Protein AF-A0A4Y8CAZ7-F1 (afdb_monomer)

Sequence (107 aa):
MRKVFATLLLSVVSLFAYGSERMGQDTQIWDFHRITNISNYETFGKLWTTLQGEYIATIALIAVIAVLSAFALHYMVIGPKQFSHDGKKIYAFTLFERLFHFIAAIS

Foldseek 3Di:
DVVVVVVVVVVVVVVVPDDPDDPCCPPCCDAPSLVVCLVVPPPCSNVVSCCVRPPPVVVVVVVVVVVVVVVVVCCVPVNDDDDDPPDDDDDPDDPVRVVVVVVVVVD

Radius of gyration: 21.65 Å; Cα contacts (8 Å, |Δi|>4): 28; chains: 1; bounding box: 53×32×56 Å

Structure (mmCIF, N/CA/C/O backbone):
data_AF-A0A4Y8CAZ7-F1
#
_entry.id   AF-A0A4Y8CAZ7-F1
#
loop_
_atom_site.group_PDB
_atom_site.id
_atom_site.type_symbol
_atom_site.label_atom_id
_atom_site.label_alt_id
_atom_site.label_comp_id
_atom_site.label_asym_id
_atom_site.label_entity_id
_atom_site.label_seq_id
_atom_site.pdbx_PDB_ins_code
_atom_site.Cartn_x
_atom_site.Cartn_y
_atom_site.Cartn_z
_atom_site.occupancy
_atom_site.B_iso_or_equiv
_atom_site.auth_seq_id
_atom_site.auth_comp_id
_atom_site.auth_asym_id
_atom_site.auth_atom_id
_atom_site.pdbx_PDB_model_num
ATOM 1 N N . MET A 1 1 ? -27.298 3.299 2.574 1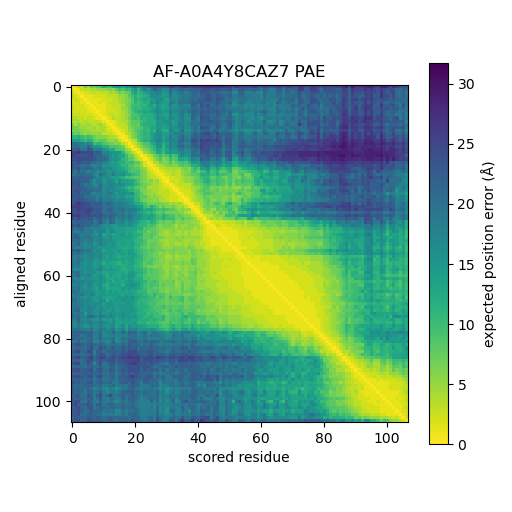.00 62.28 1 MET A N 1
ATOM 2 C CA . MET A 1 1 ? -26.779 1.926 2.374 1.00 62.28 1 MET A CA 1
ATOM 3 C C . MET A 1 1 ? -26.770 1.525 0.896 1.00 62.28 1 MET A C 1
ATOM 5 O O . MET A 1 1 ? -25.709 1.591 0.297 1.00 62.28 1 MET A O 1
ATOM 9 N N . ARG A 1 2 ? -27.917 1.229 0.255 1.00 75.25 2 ARG A N 1
ATOM 10 C CA . ARG A 1 2 ? -27.966 0.727 -1.143 1.00 75.25 2 ARG A CA 1
ATOM 11 C C . ARG A 1 2 ? -27.310 1.640 -2.194 1.00 75.25 2 ARG A C 1
ATOM 13 O O . ARG A 1 2 ? -26.624 1.151 -3.079 1.00 75.25 2 ARG A O 1
ATOM 20 N N . LYS A 1 3 ? -27.497 2.960 -2.078 1.00 73.56 3 LYS A N 1
ATOM 21 C CA . LYS A 1 3 ? -26.914 3.942 -3.013 1.00 73.56 3 LYS A CA 1
ATOM 22 C C . LYS A 1 3 ? -25.392 4.048 -2.875 1.00 73.56 3 LYS A C 1
ATOM 24 O O . LYS A 1 3 ? -24.705 4.021 -3.879 1.00 73.56 3 LYS A O 1
ATOM 29 N N . VAL A 1 4 ? -24.884 4.069 -1.641 1.00 78.44 4 VAL A N 1
ATOM 30 C CA . VAL A 1 4 ? -23.440 4.117 -1.345 1.00 78.44 4 VAL A CA 1
ATOM 31 C C . VAL A 1 4 ? -22.735 2.867 -1.868 1.00 78.44 4 VAL A C 1
ATOM 33 O O . VAL A 1 4 ? -21.697 2.979 -2.507 1.00 78.44 4 VAL A O 1
ATOM 36 N N . PHE A 1 5 ? -23.334 1.690 -1.666 1.00 77.81 5 PHE A N 1
ATOM 37 C CA . PHE A 1 5 ? -22.807 0.433 -2.197 1.00 77.81 5 PHE A CA 1
ATOM 38 C C . PHE A 1 5 ? -22.741 0.441 -3.730 1.00 77.81 5 PHE A C 1
ATOM 40 O O . PHE A 1 5 ? -21.713 0.091 -4.293 1.00 77.81 5 PHE A O 1
ATOM 47 N N . ALA A 1 6 ? -23.795 0.913 -4.405 1.00 82.44 6 ALA A N 1
ATOM 48 C CA . ALA A 1 6 ? -23.807 1.034 -5.862 1.00 82.44 6 ALA A CA 1
ATOM 49 C C . ALA A 1 6 ? -22.747 2.021 -6.384 1.00 82.44 6 ALA A C 1
ATOM 51 O O . ALA A 1 6 ? -22.095 1.737 -7.384 1.00 82.44 6 ALA A O 1
ATOM 52 N N . THR A 1 7 ? -22.531 3.149 -5.699 1.00 78.56 7 THR A N 1
ATOM 53 C CA . THR A 1 7 ? -21.484 4.119 -6.058 1.00 78.56 7 THR A CA 1
ATOM 54 C C . THR A 1 7 ? -20.082 3.526 -5.908 1.00 78.56 7 THR A C 1
ATOM 56 O O . THR A 1 7 ? -19.256 3.690 -6.800 1.00 78.56 7 THR A O 1
ATOM 59 N N . LEU A 1 8 ? -19.833 2.782 -4.827 1.00 74.94 8 LEU A N 1
ATOM 60 C CA . LEU A 1 8 ? -18.569 2.072 -4.605 1.00 74.94 8 LEU A CA 1
ATOM 61 C C . LEU A 1 8 ? -18.324 1.018 -5.693 1.00 74.94 8 LEU A C 1
ATOM 63 O O . LEU A 1 8 ? -17.239 0.950 -6.266 1.00 74.94 8 LEU A O 1
ATOM 67 N N . LEU A 1 9 ? -19.356 0.253 -6.046 1.00 76.38 9 LEU A N 1
ATOM 68 C CA . LEU A 1 9 ? -19.272 -0.779 -7.077 1.00 76.38 9 LEU A CA 1
ATOM 69 C C . LEU A 1 9 ? -19.001 -0.180 -8.467 1.00 76.38 9 LEU A C 1
ATOM 71 O O . LEU A 1 9 ? -18.162 -0.692 -9.200 1.00 76.38 9 LEU A O 1
ATOM 75 N N . LEU A 1 10 ? -19.634 0.950 -8.798 1.00 76.44 10 LEU A N 1
ATOM 76 C CA . LEU A 1 10 ? -19.379 1.688 -10.041 1.00 76.44 10 LEU A CA 1
ATOM 77 C C . LEU A 1 10 ? -17.965 2.287 -10.089 1.00 76.44 10 LEU A C 1
ATOM 79 O O . LEU A 1 10 ? -17.342 2.250 -11.144 1.00 76.44 10 LEU A O 1
ATOM 83 N N . SER A 1 11 ? -17.419 2.767 -8.964 1.00 72.56 11 SER A N 1
ATOM 84 C CA . SER A 1 11 ? -16.030 3.256 -8.918 1.00 72.56 11 SER A CA 1
ATOM 85 C C . SER A 1 11 ? -14.985 2.156 -9.133 1.00 72.56 11 SER A C 1
ATOM 87 O O . SER A 1 11 ? -13.924 2.426 -9.688 1.00 72.56 11 SER A O 1
ATOM 89 N N . VAL A 1 12 ? -15.298 0.907 -8.769 1.00 73.75 12 VAL A N 1
ATOM 90 C CA . VAL A 1 12 ? -14.429 -0.246 -9.048 1.00 73.75 12 VAL A CA 1
ATOM 91 C C . VAL A 1 12 ? -14.419 -0.585 -10.540 1.00 73.75 12 VAL A C 1
ATOM 93 O O . VAL A 1 12 ? -13.376 -0.953 -11.066 1.00 73.75 12 VAL A O 1
ATOM 96 N N . VAL A 1 13 ? -15.533 -0.399 -11.255 1.00 70.12 13 VAL A N 1
ATOM 97 C CA . VAL A 1 13 ? -15.586 -0.598 -12.718 1.00 70.12 13 VAL A CA 1
ATOM 98 C C . VAL A 1 13 ? -14.686 0.406 -13.449 1.00 70.12 13 VAL A C 1
ATOM 100 O O . VAL A 1 13 ? -14.052 0.049 -14.440 1.00 70.12 13 VAL A O 1
ATOM 103 N N . SER A 1 14 ? -14.540 1.625 -12.922 1.00 64.06 14 SER A N 1
ATOM 104 C CA . SER A 1 14 ? -13.623 2.640 -13.458 1.00 64.06 14 SER A CA 1
ATOM 105 C C . SER A 1 14 ? -12.146 2.236 -13.385 1.00 64.06 14 SER A C 1
ATOM 107 O O . SER A 1 14 ? -11.362 2.698 -14.208 1.00 64.06 14 SER A O 1
ATOM 109 N N . LEU A 1 15 ? -11.755 1.347 -12.460 1.00 59.22 15 LEU A N 1
ATOM 110 C CA . LEU A 1 15 ? -10.389 0.795 -12.400 1.00 59.22 15 LEU A CA 1
ATOM 111 C C . LEU A 1 15 ? -10.072 -0.112 -13.600 1.00 59.22 15 LEU A C 1
ATOM 113 O O . LEU A 1 15 ? -8.906 -0.336 -13.911 1.00 59.22 15 LEU A O 1
ATOM 117 N N . PHE A 1 16 ? -11.105 -0.610 -14.283 1.00 64.44 16 PHE A N 1
ATOM 118 C CA . PHE A 1 16 ? -10.996 -1.431 -15.488 1.00 64.44 16 PHE A CA 1
ATOM 119 C C . PHE A 1 16 ? -11.343 -0.651 -16.767 1.00 64.44 16 PHE A C 1
ATOM 121 O O . PHE A 1 16 ? -11.371 -1.234 -17.851 1.00 64.44 16 PHE A O 1
ATOM 128 N N . ALA A 1 17 ? -11.606 0.659 -16.667 1.00 59.22 17 ALA A N 1
ATOM 129 C CA . ALA A 1 17 ? -11.866 1.510 -17.821 1.00 59.22 17 ALA A CA 1
ATOM 130 C C . ALA A 1 17 ? -10.561 1.755 -18.595 1.00 59.22 17 ALA A C 1
ATOM 132 O O . ALA A 1 17 ? -9.770 2.645 -18.292 1.00 59.22 17 ALA A O 1
ATOM 133 N N . TYR A 1 18 ? -10.334 0.924 -19.605 1.00 53.78 18 TYR A N 1
ATOM 134 C CA . TYR A 1 18 ? -9.217 1.032 -20.532 1.00 53.78 18 TYR A CA 1
ATOM 135 C C . TYR A 1 18 ? -9.559 2.061 -21.625 1.00 53.78 18 TYR A C 1
ATOM 137 O O . TYR A 1 18 ? -10.355 1.778 -22.518 1.00 53.78 18 TYR A O 1
ATOM 145 N N . GLY A 1 19 ? -8.993 3.268 -21.545 1.00 56.06 19 GLY A N 1
ATOM 146 C CA . GLY A 1 19 ? -9.076 4.289 -22.601 1.00 56.06 19 GLY A CA 1
ATOM 147 C C . GLY A 1 19 ? -7.935 4.160 -23.616 1.00 56.06 19 GLY A C 1
ATOM 148 O O . GLY A 1 19 ? -6.866 3.670 -23.266 1.00 56.06 19 GLY A O 1
ATOM 149 N N . SER A 1 20 ? -8.147 4.586 -24.866 1.00 54.97 20 SER A N 1
ATOM 150 C CA . SER A 1 20 ? -7.145 4.551 -25.949 1.00 54.97 20 SER A CA 1
ATOM 151 C C . SER A 1 20 ? -6.044 5.607 -25.819 1.00 54.97 20 SER A C 1
ATOM 153 O O . SER A 1 20 ? -4.953 5.402 -26.338 1.00 54.97 20 SER A O 1
ATOM 155 N N . GLU A 1 21 ? -6.293 6.706 -25.103 1.00 58.16 21 GLU A N 1
ATOM 156 C CA . GLU A 1 21 ? -5.270 7.707 -24.791 1.00 58.16 21 GLU A CA 1
ATOM 157 C C . GLU A 1 21 ? -4.670 7.420 -23.423 1.00 58.16 21 GLU A C 1
ATOM 159 O O . GLU A 1 21 ? -5.286 7.615 -22.374 1.00 58.16 21 GLU A O 1
ATOM 164 N N . ARG A 1 22 ? -3.465 6.862 -23.445 1.00 54.78 22 ARG A N 1
ATOM 165 C CA . ARG A 1 22 ? -2.829 6.285 -22.270 1.00 54.78 22 ARG A CA 1
ATOM 166 C C . ARG A 1 22 ? -1.579 7.107 -22.021 1.00 54.78 22 ARG A C 1
ATOM 168 O O . ARG A 1 22 ? -0.563 6.941 -22.690 1.00 54.78 22 ARG A O 1
ATOM 175 N N . MET A 1 23 ? -1.705 8.069 -21.109 1.00 50.94 23 MET A N 1
ATOM 176 C CA . MET A 1 23 ? -0.634 8.996 -20.748 1.00 50.94 23 MET A CA 1
ATOM 177 C C . MET A 1 23 ? 0.679 8.235 -20.517 1.00 50.94 23 MET A C 1
ATOM 179 O O . MET A 1 23 ? 0.784 7.428 -19.597 1.00 50.94 23 MET A O 1
ATOM 183 N N . GLY A 1 24 ? 1.674 8.494 -21.367 1.00 57.03 24 GLY A N 1
ATOM 184 C CA . GLY A 1 24 ? 3.028 7.965 -21.219 1.00 57.03 24 GLY A CA 1
ATOM 185 C C . GLY A 1 24 ? 3.304 6.606 -21.865 1.00 57.03 24 GLY A C 1
ATOM 186 O O . GLY A 1 24 ? 4.438 6.147 -21.741 1.00 57.03 24 GLY A O 1
ATOM 187 N N . GLN A 1 25 ? 2.352 5.979 -22.573 1.00 61.38 25 GLN A N 1
ATOM 188 C CA . GLN A 1 25 ? 2.581 4.655 -23.177 1.00 61.38 25 GLN A CA 1
ATOM 189 C C . GLN A 1 25 ? 3.543 4.618 -24.358 1.00 61.38 25 GLN A C 1
ATOM 191 O O . GLN A 1 25 ? 4.175 3.592 -24.585 1.00 61.38 25 GLN A O 1
ATOM 196 N N . ASP A 1 26 ? 3.720 5.749 -25.032 1.00 63.62 26 ASP A N 1
ATOM 197 C CA . ASP A 1 26 ? 4.652 5.887 -26.155 1.00 63.62 26 ASP A CA 1
ATOM 198 C C . ASP A 1 26 ? 6.086 6.213 -25.695 1.00 63.62 26 ASP A C 1
ATOM 200 O O . ASP A 1 26 ? 6.968 6.508 -26.502 1.00 63.62 26 ASP A O 1
ATOM 204 N N . THR A 1 27 ? 6.340 6.214 -24.382 1.00 67.38 27 THR A N 1
ATOM 205 C CA . THR A 1 27 ? 7.660 6.534 -23.835 1.00 67.38 27 THR A CA 1
ATOM 206 C C . THR A 1 27 ? 8.522 5.286 -23.685 1.00 67.38 27 THR A C 1
ATOM 208 O O . THR A 1 27 ? 8.049 4.208 -23.328 1.00 67.38 27 THR A O 1
ATOM 211 N N . GLN A 1 28 ? 9.836 5.458 -23.845 1.00 68.69 28 GLN A N 1
ATOM 212 C CA . GLN A 1 28 ? 10.838 4.400 -23.642 1.00 68.69 28 GLN A CA 1
ATOM 213 C C . GLN A 1 28 ? 10.814 3.757 -22.238 1.00 68.69 28 GLN A C 1
ATOM 215 O O . GLN A 1 28 ? 11.448 2.727 -22.023 1.00 68.69 28 GLN A O 1
ATOM 220 N N . ILE A 1 29 ? 10.102 4.366 -21.283 1.00 66.94 29 ILE A N 1
ATOM 221 C CA . ILE A 1 29 ? 10.004 3.929 -19.888 1.00 66.94 29 ILE A CA 1
ATOM 222 C C . ILE A 1 29 ? 8.679 3.228 -19.557 1.00 66.94 29 ILE A C 1
ATOM 224 O O . ILE A 1 29 ? 8.459 2.886 -18.393 1.00 66.94 29 ILE A O 1
ATOM 228 N N . TRP A 1 30 ? 7.781 3.030 -20.526 1.00 71.88 30 TRP A N 1
ATOM 229 C CA . TRP A 1 30 ? 6.471 2.433 -20.282 1.00 71.88 30 TRP A CA 1
ATOM 230 C C . TRP A 1 30 ? 6.401 0.944 -20.640 1.00 71.88 30 TRP A C 1
ATOM 232 O O . TRP A 1 30 ? 6.912 0.515 -21.669 1.00 71.88 30 TRP A O 1
ATOM 242 N N . ASP A 1 31 ? 5.728 0.170 -19.780 1.00 71.31 31 ASP A N 1
ATOM 243 C CA . ASP A 1 31 ? 5.400 -1.251 -19.981 1.00 71.31 31 ASP A CA 1
ATOM 244 C C . ASP A 1 31 ? 6.563 -2.093 -20.549 1.00 71.31 31 ASP A C 1
ATOM 246 O O . ASP A 1 31 ? 7.662 -2.069 -19.984 1.00 71.31 31 ASP A O 1
ATOM 250 N N . PHE A 1 32 ? 6.352 -2.810 -21.661 1.00 67.81 32 PHE A N 1
ATOM 251 C CA . PHE A 1 32 ? 7.351 -3.664 -22.306 1.00 67.81 32 PHE A CA 1
ATOM 252 C C . PHE A 1 32 ? 8.631 -2.909 -22.693 1.00 67.81 32 PHE A C 1
ATOM 254 O O . PHE A 1 32 ? 9.730 -3.454 -22.565 1.00 67.81 32 PHE A O 1
ATOM 261 N N . HIS A 1 33 ? 8.518 -1.634 -23.085 1.00 71.00 33 HIS A N 1
ATOM 262 C CA . HIS A 1 33 ? 9.674 -0.817 -23.458 1.00 71.00 33 HIS A CA 1
ATOM 263 C C . HIS A 1 33 ? 10.625 -0.577 -22.284 1.00 71.00 33 HIS A C 1
ATOM 265 O O . HIS A 1 33 ? 11.831 -0.427 -22.489 1.00 71.00 33 HIS A O 1
ATOM 271 N N . ARG A 1 34 ? 10.120 -0.615 -21.043 1.00 70.94 34 ARG A N 1
ATOM 272 C CA . ARG A 1 34 ? 10.962 -0.522 -19.847 1.00 70.94 34 ARG A CA 1
ATOM 273 C C . ARG A 1 34 ? 11.935 -1.690 -19.772 1.00 70.94 34 ARG A C 1
ATOM 275 O O . ARG A 1 34 ? 13.085 -1.458 -19.431 1.00 70.94 34 ARG A O 1
ATOM 282 N N . ILE A 1 35 ? 11.478 -2.901 -20.111 1.00 67.69 35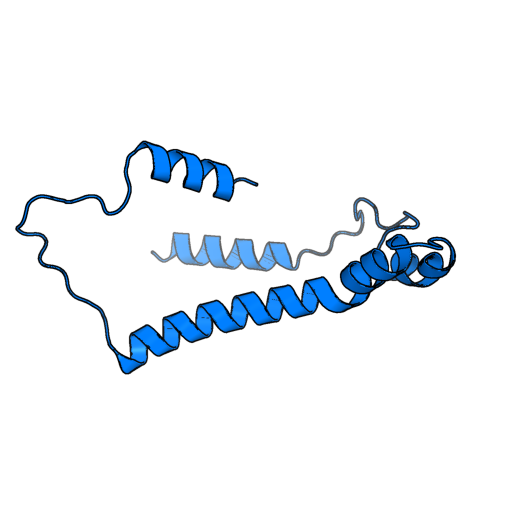 ILE A N 1
ATOM 283 C CA . ILE A 1 35 ? 12.262 -4.141 -20.039 1.00 67.69 35 ILE A CA 1
ATOM 284 C C . ILE A 1 35 ? 13.276 -4.210 -21.184 1.00 67.69 35 ILE A C 1
ATOM 286 O O . ILE A 1 35 ? 14.447 -4.521 -20.965 1.00 67.69 35 ILE A O 1
ATOM 290 N N . THR A 1 36 ? 12.871 -3.852 -22.404 1.00 71.69 36 THR A N 1
ATOM 291 C CA . THR A 1 36 ? 13.780 -3.878 -23.562 1.00 71.69 36 THR A CA 1
ATOM 292 C C . THR A 1 36 ? 14.893 -2.837 -23.485 1.00 71.69 36 THR A C 1
ATOM 294 O O . THR A 1 36 ? 15.963 -3.060 -24.039 1.00 71.69 36 THR A O 1
ATOM 297 N N . ASN A 1 37 ? 14.674 -1.718 -22.785 1.00 69.00 37 ASN A N 1
ATOM 298 C CA . ASN A 1 37 ? 15.679 -0.664 -22.612 1.00 69.00 37 ASN A CA 1
ATOM 299 C C . ASN A 1 37 ? 16.582 -0.861 -21.373 1.00 69.00 37 ASN A C 1
ATOM 301 O O . ASN A 1 37 ? 17.466 -0.038 -21.135 1.00 69.00 37 ASN A O 1
ATOM 305 N N . ILE A 1 38 ? 16.405 -1.945 -20.597 1.00 68.38 38 ILE A N 1
ATOM 306 C CA . ILE A 1 38 ? 17.162 -2.220 -19.355 1.00 68.38 38 ILE A CA 1
ATOM 307 C C . ILE A 1 38 ? 18.679 -2.247 -19.586 1.00 68.38 38 ILE A C 1
ATOM 309 O O . ILE A 1 38 ? 19.439 -1.833 -18.709 1.00 68.38 38 ILE A O 1
ATOM 313 N N . SER A 1 39 ? 19.133 -2.719 -20.753 1.00 65.56 39 SER A N 1
ATOM 314 C CA . SER A 1 39 ? 20.562 -2.839 -21.074 1.00 65.56 39 SER A CA 1
ATOM 315 C C . SER A 1 39 ? 21.308 -1.506 -21.060 1.00 65.56 39 SER A C 1
ATOM 317 O O . SER A 1 39 ? 22.520 -1.514 -20.932 1.00 65.56 39 SER A O 1
ATOM 319 N N . ASN A 1 40 ? 20.608 -0.372 -21.149 1.00 67.69 40 ASN A N 1
ATOM 320 C CA . ASN A 1 40 ? 21.233 0.951 -21.198 1.00 67.69 40 ASN A CA 1
ATOM 321 C C . ASN A 1 40 ? 21.548 1.533 -19.804 1.00 67.69 40 ASN A C 1
ATOM 323 O O . ASN A 1 40 ? 22.114 2.621 -19.706 1.00 67.69 40 ASN A O 1
ATOM 327 N N . TYR A 1 41 ? 21.184 0.839 -18.719 1.00 66.69 41 TYR A N 1
ATOM 328 C CA . TYR A 1 41 ? 21.351 1.314 -17.343 1.00 66.69 41 TYR 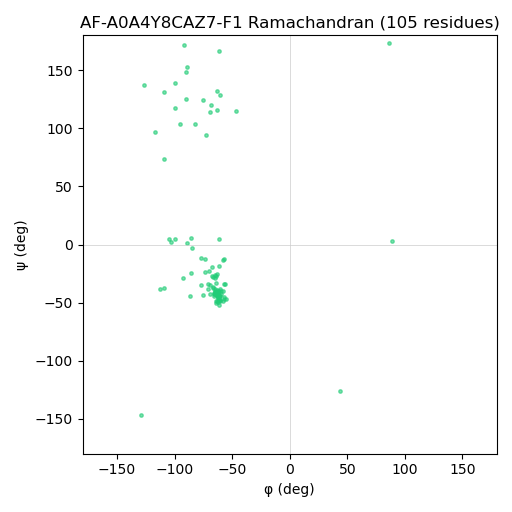A CA 1
ATOM 329 C C . TYR A 1 41 ? 22.455 0.535 -16.602 1.00 66.69 41 TYR A C 1
ATOM 331 O O . TYR A 1 41 ? 22.175 -0.260 -15.710 1.00 66.69 41 TYR A O 1
ATOM 339 N N . GLU A 1 42 ? 23.720 0.797 -16.939 1.00 70.00 42 GLU A N 1
ATOM 340 C CA . GLU A 1 42 ? 24.943 0.069 -16.515 1.00 70.00 42 GLU A CA 1
ATOM 341 C C . GLU A 1 42 ? 25.268 0.040 -14.995 1.00 70.00 42 GLU A C 1
ATOM 343 O O . GLU A 1 42 ? 26.306 -0.463 -14.576 1.00 70.00 42 GLU A O 1
ATOM 348 N N . THR A 1 43 ? 24.405 0.570 -14.125 1.00 79.31 43 THR A N 1
ATOM 349 C CA . THR A 1 43 ? 24.621 0.618 -12.660 1.00 79.31 43 THR A CA 1
ATOM 350 C C . THR A 1 43 ? 23.405 0.063 -11.902 1.00 79.31 43 THR A C 1
ATOM 352 O O . THR A 1 43 ? 22.711 -0.830 -12.388 1.00 79.31 43 THR A O 1
ATOM 355 N N . PHE A 1 44 ? 23.081 0.592 -10.715 1.00 82.50 44 PHE A N 1
ATOM 356 C CA . PHE A 1 44 ? 21.854 0.244 -9.985 1.00 82.50 44 PHE A CA 1
ATOM 357 C C . PHE A 1 44 ? 20.568 0.523 -10.778 1.00 82.50 44 PHE A C 1
ATOM 359 O O . PHE A 1 44 ? 19.511 0.017 -10.409 1.00 82.50 44 PHE A O 1
ATOM 366 N N . GLY A 1 45 ? 20.646 1.279 -11.878 1.00 79.50 45 GLY A N 1
ATOM 367 C CA . GLY A 1 45 ? 19.515 1.520 -12.768 1.00 79.50 45 GLY A CA 1
ATOM 368 C C . GLY A 1 45 ? 18.937 0.237 -13.375 1.00 79.50 45 GLY A C 1
ATOM 369 O O . GLY A 1 45 ? 17.716 0.092 -13.391 1.00 79.50 45 GLY A O 1
ATOM 370 N N . LYS A 1 46 ? 19.768 -0.737 -13.781 1.00 79.88 46 LYS A N 1
ATOM 371 C CA . LYS A 1 46 ? 19.284 -2.045 -14.257 1.00 79.88 46 LYS A CA 1
ATOM 372 C C . LYS A 1 46 ? 18.543 -2.803 -13.157 1.00 79.88 46 LYS A C 1
ATOM 374 O O . LYS A 1 46 ? 17.422 -3.241 -13.372 1.00 79.88 46 LYS A O 1
ATOM 379 N N . LEU A 1 47 ? 19.126 -2.893 -11.960 1.00 82.88 47 LEU A N 1
ATOM 380 C CA . LEU A 1 47 ? 18.475 -3.540 -10.815 1.00 82.88 47 LEU A CA 1
ATOM 381 C C . LEU A 1 47 ? 17.130 -2.874 -10.486 1.00 82.88 47 LEU A C 1
ATOM 383 O O . LEU A 1 47 ? 16.120 -3.558 -10.348 1.00 82.88 47 LEU A O 1
ATOM 387 N N . TRP A 1 48 ? 17.105 -1.543 -10.393 1.00 82.94 48 TRP A N 1
ATOM 388 C CA . TRP A 1 48 ? 15.898 -0.777 -10.089 1.00 82.94 48 TRP A CA 1
ATOM 389 C C . TRP A 1 48 ? 14.805 -0.964 -11.147 1.00 82.94 48 TRP A C 1
ATOM 391 O O . TRP A 1 48 ? 13.656 -1.231 -10.803 1.00 82.94 48 TRP A O 1
ATOM 401 N N . THR A 1 49 ? 15.156 -0.876 -12.431 1.00 77.50 49 THR A N 1
ATOM 402 C CA . THR A 1 49 ? 14.195 -1.030 -13.535 1.00 77.50 49 THR A CA 1
ATOM 403 C C . THR A 1 49 ? 13.676 -2.459 -13.664 1.00 77.50 49 THR A C 1
ATOM 405 O O . THR A 1 49 ? 12.488 -2.626 -13.934 1.00 77.50 49 THR A O 1
ATOM 408 N N . THR A 1 50 ? 14.500 -3.475 -13.383 1.00 80.31 50 THR A N 1
ATOM 409 C CA . THR A 1 50 ? 14.056 -4.874 -13.273 1.00 80.31 50 THR A CA 1
ATOM 410 C C . THR A 1 50 ? 13.085 -5.059 -12.107 1.00 80.31 50 THR A C 1
ATOM 412 O O . THR A 1 50 ? 11.991 -5.584 -12.303 1.00 80.31 50 THR A O 1
ATOM 415 N N . LEU A 1 51 ? 13.423 -4.578 -10.902 1.00 84.56 51 LEU A N 1
ATOM 416 C CA . LEU A 1 51 ? 12.519 -4.649 -9.746 1.00 84.56 51 LEU A CA 1
ATOM 417 C C . LEU A 1 51 ? 11.182 -3.969 -10.050 1.00 84.56 51 LEU A C 1
ATOM 419 O O . LEU A 1 51 ? 10.124 -4.552 -9.816 1.00 84.56 51 LEU A O 1
ATOM 423 N N . GLN A 1 52 ? 11.230 -2.770 -10.627 1.00 79.94 52 GLN A N 1
ATOM 424 C CA . GLN A 1 52 ? 10.050 -1.995 -10.989 1.00 79.94 52 GLN A CA 1
ATOM 425 C C . GLN A 1 52 ? 9.208 -2.646 -12.090 1.00 79.94 52 GLN A C 1
ATOM 427 O O . GLN A 1 52 ? 7.982 -2.617 -11.998 1.00 79.94 52 GLN A O 1
ATOM 432 N N . GLY A 1 53 ? 9.841 -3.193 -13.128 1.00 74.69 53 GLY A N 1
ATOM 433 C CA . GLY A 1 53 ? 9.158 -3.758 -14.291 1.00 74.69 53 GLY A CA 1
ATOM 434 C C . GLY A 1 53 ? 8.547 -5.134 -14.040 1.00 74.69 53 GLY A C 1
ATOM 435 O O . GLY A 1 53 ? 7.479 -5.421 -14.568 1.00 74.69 53 GLY A O 1
ATOM 436 N N . GLU A 1 54 ? 9.193 -5.967 -13.224 1.00 80.31 54 GLU A N 1
ATOM 437 C CA . GLU A 1 54 ? 8.803 -7.375 -13.073 1.00 80.31 54 GLU A CA 1
ATOM 438 C C . GLU A 1 54 ? 8.169 -7.685 -11.711 1.00 80.31 54 GLU A C 1
ATOM 440 O O . GLU A 1 54 ? 7.227 -8.475 -11.627 1.00 80.31 54 GLU A O 1
ATOM 445 N N . TYR A 1 55 ? 8.660 -7.072 -10.629 1.00 83.19 55 TYR A N 1
ATOM 446 C CA . TYR A 1 55 ? 8.391 -7.574 -9.277 1.00 83.19 55 TYR A CA 1
ATOM 447 C C . TYR A 1 55 ? 7.512 -6.653 -8.429 1.00 83.19 55 TYR A C 1
ATOM 449 O O . TYR A 1 55 ? 6.666 -7.159 -7.694 1.00 83.19 55 TYR A O 1
ATOM 457 N N . ILE A 1 56 ? 7.660 -5.324 -8.519 1.00 86.44 56 ILE A N 1
ATOM 458 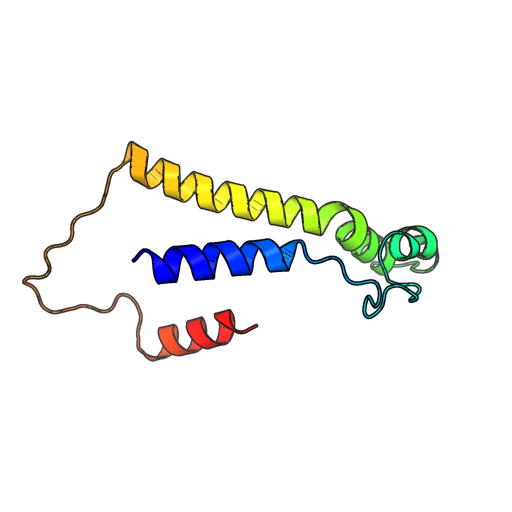C CA . ILE A 1 56 ? 6.981 -4.382 -7.605 1.00 86.44 56 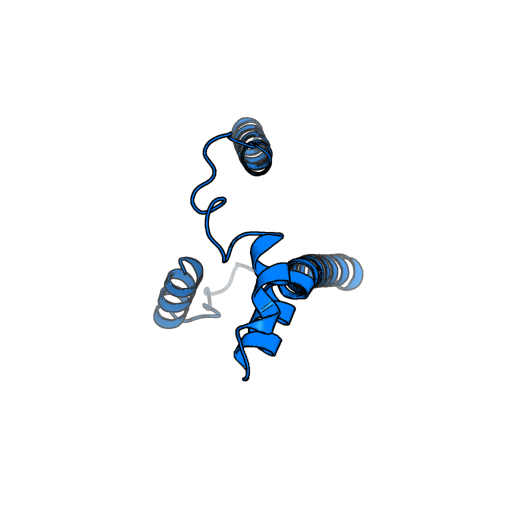ILE A CA 1
ATOM 459 C C . ILE A 1 56 ? 5.457 -4.549 -7.629 1.00 86.44 56 ILE A C 1
ATOM 461 O O . ILE A 1 56 ? 4.850 -4.609 -6.563 1.00 86.44 56 ILE A O 1
ATOM 465 N N . ALA A 1 57 ? 4.834 -4.666 -8.806 1.00 82.38 57 ALA A N 1
ATOM 466 C CA . ALA A 1 57 ? 3.379 -4.808 -8.904 1.00 82.38 57 ALA A CA 1
ATOM 467 C C . ALA A 1 57 ? 2.880 -6.095 -8.222 1.00 82.38 57 ALA A C 1
ATOM 469 O O . ALA A 1 57 ? 1.937 -6.064 -7.429 1.00 82.38 57 ALA A O 1
ATOM 470 N N . THR A 1 58 ? 3.557 -7.215 -8.476 1.00 86.38 58 THR A N 1
ATOM 471 C CA . THR A 1 58 ? 3.230 -8.518 -7.885 1.00 86.38 58 THR A CA 1
ATOM 472 C C . THR A 1 58 ? 3.461 -8.520 -6.375 1.00 86.38 58 THR A C 1
ATOM 474 O O . THR A 1 58 ? 2.599 -8.970 -5.623 1.00 86.38 58 THR A O 1
ATOM 477 N N . ILE A 1 59 ? 4.586 -7.969 -5.909 1.00 91.19 59 ILE A N 1
ATOM 478 C CA . ILE A 1 59 ? 4.901 -7.844 -4.479 1.00 91.19 59 ILE A CA 1
ATOM 479 C C . ILE A 1 59 ? 3.862 -6.966 -3.778 1.00 91.19 59 ILE A C 1
ATOM 481 O O . ILE A 1 59 ? 3.372 -7.343 -2.715 1.00 91.19 59 ILE A O 1
ATOM 485 N N . ALA A 1 60 ? 3.487 -5.831 -4.373 1.00 87.62 60 ALA A N 1
ATOM 486 C CA . ALA A 1 60 ? 2.468 -4.945 -3.823 1.00 87.62 60 ALA A CA 1
ATOM 487 C C . ALA A 1 60 ? 1.109 -5.652 -3.712 1.00 87.62 60 ALA A C 1
ATOM 489 O O . ALA A 1 60 ? 0.468 -5.583 -2.664 1.00 87.62 60 ALA A O 1
ATOM 490 N N . LEU A 1 61 ? 0.695 -6.391 -4.747 1.00 88.12 61 LEU A N 1
ATOM 491 C CA . LEU A 1 61 ? -0.543 -7.170 -4.722 1.00 88.12 61 LEU A CA 1
ATOM 492 C C . LEU A 1 61 ? -0.525 -8.234 -3.615 1.00 88.12 61 LEU A C 1
ATOM 494 O O . LEU A 1 61 ? -1.476 -8.333 -2.839 1.00 88.12 61 LEU A O 1
ATOM 498 N N . ILE A 1 62 ? 0.567 -8.997 -3.510 1.00 95.00 62 ILE A N 1
ATOM 499 C CA . ILE A 1 62 ? 0.743 -10.007 -2.459 1.00 95.00 62 ILE A CA 1
ATOM 500 C C . ILE A 1 62 ? 0.695 -9.353 -1.077 1.00 95.00 62 ILE A C 1
ATOM 502 O O . ILE A 1 62 ? 0.014 -9.866 -0.192 1.00 95.00 62 ILE A O 1
ATOM 506 N N . ALA A 1 63 ? 1.362 -8.213 -0.887 1.00 94.31 63 ALA A N 1
ATOM 507 C CA . ALA A 1 63 ? 1.363 -7.490 0.380 1.00 94.31 63 ALA A CA 1
ATOM 508 C C . ALA A 1 63 ? -0.050 -7.036 0.778 1.00 94.31 63 ALA A C 1
ATOM 510 O O . ALA A 1 63 ? -0.457 -7.242 1.922 1.00 94.31 63 ALA A O 1
ATOM 511 N N . VAL A 1 64 ? -0.831 -6.491 -0.162 1.00 94.00 64 VAL A N 1
ATOM 512 C CA . VAL A 1 64 ? -2.229 -6.101 0.084 1.00 94.00 64 VAL A CA 1
ATOM 513 C C . VAL A 1 64 ? -3.067 -7.311 0.499 1.00 94.00 64 VAL A C 1
ATOM 515 O O . VAL A 1 64 ? -3.756 -7.260 1.519 1.00 94.00 64 VAL A O 1
ATOM 518 N N . ILE A 1 65 ? -2.977 -8.420 -0.242 1.00 95.06 65 ILE A N 1
ATOM 519 C CA . ILE A 1 65 ? -3.709 -9.654 0.079 1.00 95.06 65 ILE A CA 1
ATOM 520 C C . ILE A 1 65 ? -3.292 -10.192 1.452 1.00 95.06 65 ILE A C 1
ATOM 522 O O . ILE A 1 65 ? -4.156 -10.571 2.246 1.00 95.06 65 ILE A O 1
ATOM 526 N N . ALA A 1 66 ? -1.994 -10.203 1.756 1.00 95.69 66 ALA A N 1
ATOM 527 C CA . ALA A 1 66 ? -1.462 -10.687 3.024 1.00 95.69 66 ALA A CA 1
ATOM 528 C C . ALA A 1 66 ? -1.980 -9.861 4.209 1.00 95.69 66 ALA A C 1
ATOM 530 O O . ALA A 1 66 ? -2.447 -10.433 5.192 1.00 95.69 66 ALA A O 1
ATOM 531 N N . VAL A 1 67 ? -1.970 -8.529 4.098 1.00 95.94 67 VAL A N 1
ATOM 532 C CA . VAL A 1 67 ? -2.484 -7.628 5.139 1.00 95.94 67 VAL A CA 1
ATOM 533 C C . VAL A 1 67 ? -3.980 -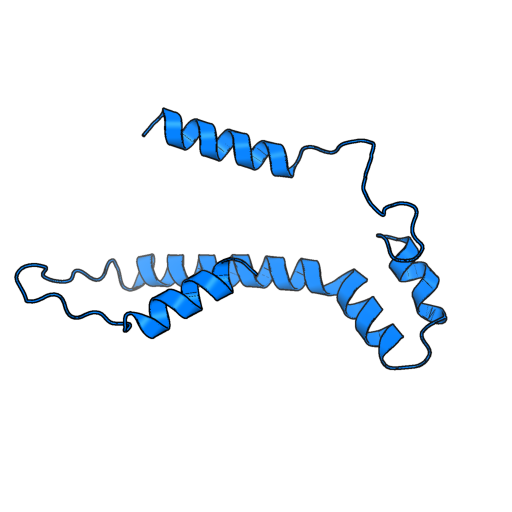7.853 5.364 1.00 95.94 67 VAL A C 1
A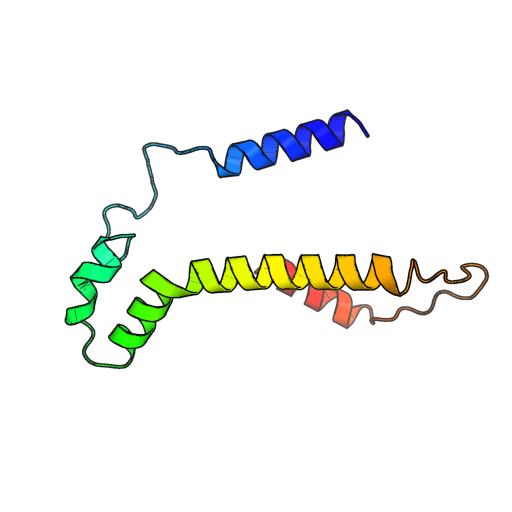TOM 535 O O . VAL A 1 67 ? -4.400 -8.060 6.503 1.00 95.94 67 VAL A O 1
ATOM 538 N N . LEU A 1 68 ? -4.787 -7.884 4.297 1.00 93.56 68 LEU A N 1
ATOM 539 C CA . LEU A 1 68 ? -6.229 -8.135 4.405 1.00 93.56 68 LEU A CA 1
ATOM 540 C C . LEU A 1 68 ? -6.524 -9.501 5.037 1.00 93.56 68 LEU A C 1
ATOM 542 O O . LEU A 1 68 ? -7.376 -9.606 5.921 1.00 93.56 68 LEU A O 1
ATOM 546 N N . SER A 1 69 ? -5.782 -10.530 4.628 1.00 96.06 69 SER A N 1
ATOM 547 C CA . SER A 1 69 ? -5.918 -11.888 5.161 1.00 96.06 69 SER A CA 1
ATOM 548 C C . SER A 1 69 ? -5.535 -11.959 6.638 1.00 96.06 69 SER A C 1
ATOM 550 O O . SER A 1 69 ? -6.234 -12.604 7.414 1.00 96.06 69 SER A O 1
ATOM 552 N N . ALA A 1 70 ? -4.474 -11.263 7.058 1.00 95.50 70 ALA A N 1
ATOM 553 C CA . ALA A 1 70 ? -4.058 -11.205 8.456 1.00 95.50 70 ALA A CA 1
ATOM 554 C C . ALA A 1 70 ? -5.126 -10.546 9.343 1.00 95.50 70 ALA A C 1
ATOM 556 O O . ALA A 1 70 ? -5.449 -11.072 10.409 1.00 95.50 70 ALA A O 1
ATOM 557 N N . PHE A 1 71 ? -5.728 -9.440 8.891 1.00 90.12 71 PHE A N 1
ATOM 558 C CA . PHE A 1 71 ? -6.837 -8.802 9.608 1.00 90.12 71 PHE A CA 1
ATOM 559 C C . PHE A 1 71 ? -8.080 -9.695 9.671 1.00 90.12 71 PHE A C 1
ATOM 561 O O . PHE A 1 71 ? -8.698 -9.806 10.732 1.00 90.12 71 PHE A O 1
ATOM 568 N N . ALA A 1 72 ? -8.429 -10.360 8.566 1.00 92.44 72 ALA A N 1
ATOM 569 C CA . ALA A 1 72 ? -9.547 -11.298 8.528 1.00 92.44 72 ALA A CA 1
ATOM 570 C C . ALA A 1 72 ? -9.322 -12.474 9.492 1.00 92.44 72 ALA A C 1
ATOM 572 O O . ALA A 1 72 ? -10.191 -12.774 10.308 1.00 92.44 72 ALA A O 1
ATOM 573 N N . LEU A 1 73 ? -8.133 -13.083 9.465 1.00 96.12 73 LEU A N 1
ATOM 574 C CA . LEU A 1 73 ? -7.769 -14.184 10.352 1.00 96.12 73 LEU A CA 1
ATOM 575 C C . LEU A 1 73 ? -7.777 -13.754 11.821 1.00 96.12 73 LEU A C 1
ATOM 577 O O . LEU A 1 73 ? -8.346 -14.458 12.653 1.00 96.12 73 LEU A O 1
ATOM 581 N N . HIS A 1 74 ? -7.206 -12.589 12.143 1.00 91.75 74 HIS A N 1
ATOM 582 C CA . HIS A 1 74 ? -7.265 -12.028 13.493 1.00 91.75 74 HIS A CA 1
ATOM 58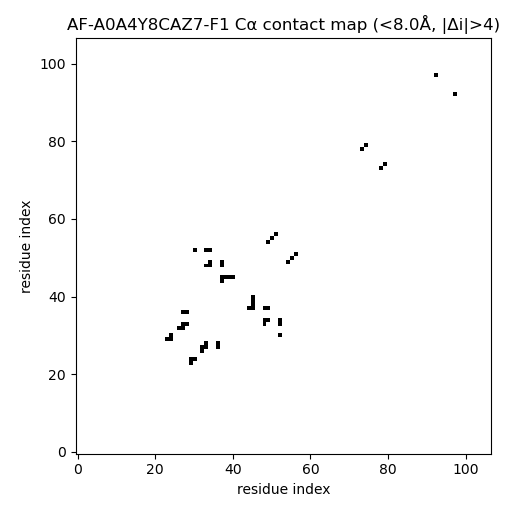3 C C . HIS A 1 74 ? -8.720 -11.908 13.963 1.00 91.75 74 HIS A C 1
ATOM 585 O O . HIS A 1 74 ? -9.051 -12.331 15.069 1.00 91.75 74 HIS A O 1
ATOM 591 N N . TYR A 1 75 ? -9.609 -11.372 13.122 1.00 91.69 75 TYR A N 1
ATOM 592 C CA . TYR A 1 75 ? -11.026 -11.244 13.456 1.00 91.69 75 TYR A CA 1
ATOM 593 C C . TYR A 1 75 ? -11.716 -12.603 13.643 1.00 91.69 75 TYR A C 1
ATOM 595 O O . TYR A 1 75 ? -12.509 -12.752 14.566 1.00 91.69 75 TYR A O 1
ATOM 603 N N . MET A 1 76 ? -11.410 -13.597 12.806 1.00 92.38 76 MET A N 1
ATOM 604 C CA . MET A 1 76 ? -12.021 -14.929 12.881 1.00 92.38 76 MET A CA 1
ATOM 605 C C . MET A 1 76 ? -11.550 -15.743 14.092 1.00 92.38 76 MET A C 1
ATOM 607 O O . MET A 1 76 ? -12.351 -16.459 14.684 1.00 92.38 76 MET A O 1
ATOM 611 N N . VAL A 1 77 ? -10.265 -15.653 14.450 1.00 96.06 77 VAL A N 1
ATOM 612 C CA . VAL A 1 77 ? -9.662 -16.466 15.521 1.00 96.06 77 VAL A CA 1
ATOM 613 C C . VAL A 1 77 ? -9.831 -15.818 16.895 1.00 96.06 77 VAL A C 1
ATOM 615 O O . VAL A 1 77 ? -10.164 -16.503 17.856 1.00 96.06 77 VAL A O 1
ATOM 618 N N . ILE A 1 78 ? -9.596 -14.508 17.006 1.00 93.19 78 ILE A N 1
ATOM 619 C CA . ILE A 1 78 ? -9.632 -13.783 18.290 1.00 93.19 78 ILE A CA 1
ATOM 620 C C . ILE A 1 78 ? -11.029 -13.191 18.532 1.00 93.19 78 ILE A C 1
ATOM 622 O O . ILE A 1 78 ? -11.466 -13.063 19.675 1.00 93.19 78 ILE A O 1
ATOM 626 N N . GLY A 1 79 ? -11.764 -12.871 17.467 1.00 86.50 79 GLY A N 1
ATOM 627 C CA . GLY A 1 79 ? -13.074 -12.240 17.558 1.00 86.50 79 GLY A CA 1
ATOM 628 C C . GLY A 1 79 ? -13.013 -10.709 17.649 1.00 86.50 79 GLY A C 1
ATOM 629 O O . GLY A 1 79 ? -11.939 -10.102 17.747 1.00 86.50 79 GLY A O 1
ATOM 630 N N . PRO A 1 80 ? -14.180 -10.043 17.604 1.00 84.12 80 PRO A N 1
ATOM 631 C CA . PRO A 1 80 ? -14.271 -8.600 17.759 1.00 84.12 80 PRO A CA 1
ATOM 632 C C . PRO A 1 80 ? -13.921 -8.195 19.191 1.00 84.12 80 PRO A C 1
ATOM 634 O O . PRO A 1 80 ? -14.614 -8.552 20.144 1.00 84.12 80 PRO A O 1
ATOM 637 N N . LYS A 1 81 ? -12.882 -7.374 19.352 1.00 79.19 81 LYS A N 1
ATOM 638 C CA . LYS A 1 81 ? -12.591 -6.761 20.647 1.00 79.19 81 LYS A CA 1
ATOM 639 C C . LYS A 1 81 ? -13.677 -5.736 20.976 1.00 79.19 81 LYS A C 1
ATOM 641 O O . LYS A 1 81 ? -13.809 -4.726 20.288 1.00 79.19 81 LYS A O 1
ATOM 646 N N . GLN A 1 82 ? -14.457 -6.003 22.020 1.00 79.94 82 GLN A N 1
ATOM 647 C CA . GLN A 1 82 ? -15.455 -5.064 22.520 1.00 79.94 82 GLN A CA 1
ATOM 648 C C . GLN A 1 82 ? -14.826 -4.154 23.572 1.00 79.94 82 GLN A C 1
ATOM 650 O O . GLN A 1 82 ? -14.235 -4.619 24.544 1.00 79.94 82 GLN A O 1
ATOM 655 N N . PHE A 1 83 ? -14.945 -2.847 23.364 1.00 75.56 83 PHE A N 1
ATOM 656 C CA . PHE A 1 83 ? -14.513 -1.836 24.321 1.00 75.56 83 PHE A CA 1
ATOM 657 C C . PHE A 1 83 ? -15.755 -1.182 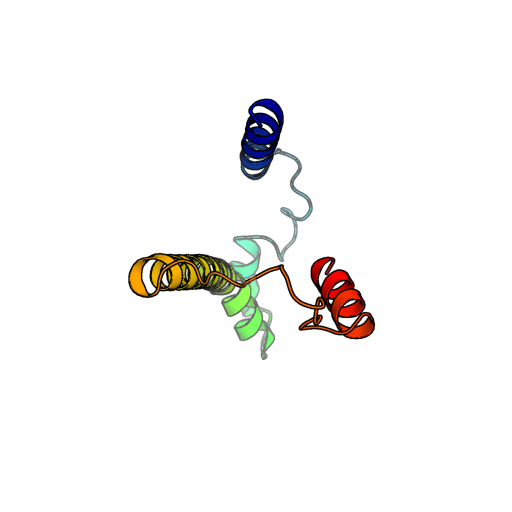24.929 1.00 75.56 83 PHE A C 1
ATOM 659 O O . PHE A 1 83 ? -16.662 -0.785 24.192 1.00 75.56 83 PHE A O 1
ATOM 666 N N . SER A 1 84 ? -15.807 -1.063 26.259 1.00 80.12 84 SER A N 1
ATOM 667 C CA . SER A 1 84 ? -16.838 -0.245 26.907 1.00 80.12 84 SER A CA 1
ATOM 668 C C . SER A 1 84 ? -16.653 1.213 26.482 1.00 80.12 84 SER A C 1
ATOM 670 O O . SER A 1 84 ? -15.539 1.740 26.501 1.00 80.12 84 SER A O 1
ATOM 672 N N . HIS A 1 85 ? -17.750 1.849 26.074 1.00 79.56 85 HIS A N 1
ATOM 673 C CA . HIS A 1 85 ? -17.782 3.260 25.686 1.00 79.56 85 HIS A CA 1
ATOM 674 C C . HIS A 1 85 ? -18.311 4.166 26.808 1.00 79.56 85 HIS A C 1
ATOM 676 O O . HIS A 1 85 ? -18.438 5.370 26.600 1.00 79.56 85 HIS A O 1
ATOM 682 N N . ASP A 1 86 ? -18.577 3.608 27.994 1.00 84.50 86 ASP A N 1
ATOM 683 C CA . ASP A 1 86 ? -19.131 4.345 29.139 1.00 84.50 86 ASP A CA 1
ATOM 684 C C . ASP A 1 86 ? -18.072 5.211 29.848 1.00 84.50 86 ASP A C 1
ATOM 686 O O . ASP A 1 86 ? -18.393 6.057 30.681 1.00 84.50 86 ASP A O 1
ATOM 690 N N . GLY A 1 87 ? -16.792 5.017 29.514 1.00 79.62 87 GLY A N 1
ATOM 691 C CA . GLY A 1 87 ? -15.661 5.749 30.078 1.00 79.62 87 GLY A CA 1
ATOM 692 C C . GLY A 1 87 ? -15.245 6.999 29.294 1.00 79.62 87 GLY A C 1
ATOM 693 O O . GLY A 1 87 ? -15.670 7.266 28.169 1.00 79.62 87 GLY A O 1
ATOM 694 N N . LYS A 1 88 ? -14.325 7.773 29.883 1.00 82.31 88 LYS A N 1
ATOM 695 C CA . LYS A 1 88 ? -13.687 8.916 29.216 1.00 82.31 88 LYS A CA 1
ATOM 696 C C . LYS A 1 88 ? -12.932 8.434 27.973 1.00 82.31 88 LYS A C 1
ATOM 698 O O . LYS A 1 88 ? -12.095 7.540 28.062 1.00 82.31 88 LYS A O 1
ATOM 703 N N . LYS A 1 89 ? -13.187 9.062 26.822 1.00 80.19 89 LYS A N 1
ATOM 704 C CA . LYS A 1 89 ? -12.487 8.749 25.568 1.00 80.19 89 LYS A CA 1
ATOM 705 C C . LYS A 1 89 ? -10.998 9.066 25.710 1.00 80.19 89 LYS A C 1
ATOM 707 O O . LYS A 1 89 ? -10.625 10.229 25.869 1.00 80.19 89 LYS A O 1
ATOM 712 N N . ILE A 1 90 ? -10.162 8.036 25.636 1.00 79.56 90 ILE A N 1
ATOM 713 C CA . ILE A 1 90 ? -8.707 8.166 25.551 1.00 79.56 90 ILE A CA 1
ATOM 714 C C . ILE A 1 90 ? -8.341 7.985 24.084 1.00 79.56 90 ILE A C 1
ATOM 716 O O . ILE A 1 90 ? -8.619 6.944 23.490 1.00 79.56 90 ILE A O 1
ATOM 720 N N . TYR A 1 91 ? -7.764 9.017 23.476 1.00 81.00 91 TYR A N 1
ATOM 721 C CA . TYR A 1 91 ? -7.278 8.906 22.109 1.00 81.00 91 TYR A CA 1
ATOM 722 C C . TYR A 1 91 ? -5.982 8.098 22.104 1.00 81.00 91 TYR A C 1
ATOM 724 O O . TYR A 1 91 ? -5.030 8.475 22.778 1.00 81.00 91 TYR A O 1
ATOM 732 N N . ALA A 1 92 ? -5.947 7.014 21.324 1.00 81.56 92 ALA A N 1
ATOM 733 C CA . ALA A 1 92 ? -4.722 6.241 21.108 1.00 81.56 92 ALA A CA 1
ATOM 734 C C . ALA A 1 92 ? -3.633 7.062 20.392 1.00 81.56 92 ALA A C 1
ATOM 736 O O . ALA A 1 92 ? -2.454 6.808 20.595 1.00 81.56 92 ALA A O 1
ATOM 737 N N . PHE A 1 93 ? -4.042 8.060 19.599 1.00 85.56 93 PHE A N 1
ATOM 738 C CA . PHE A 1 93 ? -3.160 8.972 18.875 1.00 85.56 93 PHE A CA 1
ATOM 739 C C . PHE A 1 93 ? -3.510 10.425 19.190 1.00 85.56 93 PHE A C 1
ATOM 741 O O . PHE A 1 93 ? -4.683 10.822 19.212 1.00 85.56 93 PHE A O 1
ATOM 748 N N . THR A 1 94 ? -2.486 11.243 19.391 1.00 90.44 94 THR A N 1
ATOM 749 C CA . THR A 1 94 ? -2.598 12.689 19.577 1.00 90.44 94 THR A CA 1
ATOM 750 C C . THR A 1 94 ? -3.203 13.371 18.341 1.00 90.44 94 THR A C 1
ATOM 752 O O . THR A 1 94 ? -3.359 12.787 17.266 1.00 90.44 94 THR A O 1
ATOM 755 N N . LEU A 1 95 ? -3.610 14.638 18.475 1.00 90.75 95 LEU A N 1
ATOM 756 C CA . LEU A 1 95 ? -4.066 15.423 17.319 1.00 90.75 95 LEU A CA 1
ATOM 757 C C . LEU A 1 95 ? -2.957 15.568 16.261 1.00 90.75 95 LEU A C 1
ATOM 759 O O . LEU A 1 95 ? -3.239 15.471 15.071 1.00 90.75 95 LEU A O 1
ATOM 763 N N . PHE A 1 96 ? -1.714 15.742 16.713 1.00 92.19 96 PHE A N 1
ATOM 764 C CA . PHE A 1 96 ? -0.536 15.861 15.859 1.00 92.19 96 PHE A CA 1
ATOM 765 C C . PHE A 1 96 ? -0.315 14.601 15.013 1.00 92.19 96 PHE A C 1
ATOM 767 O O . PHE A 1 96 ? -0.254 14.684 13.790 1.00 92.19 96 PHE A O 1
ATOM 774 N N . GLU A 1 97 ? -0.292 13.423 15.640 1.00 91.25 97 GLU A N 1
ATOM 775 C CA . GLU A 1 97 ? -0.094 12.149 14.933 1.00 91.25 97 GLU A CA 1
ATOM 776 C C . GLU A 1 97 ? -1.206 11.876 13.916 1.00 91.25 97 GLU A C 1
ATOM 778 O O . GLU A 1 97 ? -0.935 11.441 12.799 1.00 91.25 97 GLU A O 1
ATOM 783 N N . ARG A 1 98 ? -2.461 12.192 14.261 1.00 90.31 98 ARG A N 1
ATOM 784 C CA . ARG A 1 98 ? -3.595 12.039 13.338 1.00 90.31 98 ARG A CA 1
ATOM 785 C C . ARG A 1 98 ? -3.493 12.962 12.126 1.00 90.31 98 ARG A C 1
ATOM 787 O O . ARG A 1 98 ? -3.829 12.533 11.026 1.00 90.31 98 ARG A O 1
ATOM 794 N N . LEU A 1 99 ? -3.018 14.195 12.311 1.00 94.44 99 LEU A N 1
ATOM 795 C CA . LEU A 1 99 ? -2.804 15.138 11.213 1.00 94.44 99 LEU A CA 1
ATOM 796 C C . LEU A 1 99 ? -1.730 14.621 10.250 1.00 94.44 99 LEU A C 1
ATOM 798 O O . LEU A 1 99 ? -1.959 14.577 9.045 1.00 94.44 99 LEU A O 1
ATOM 802 N N . PHE A 1 100 ? -0.589 14.177 10.780 1.00 91.81 100 PHE A N 1
ATOM 803 C CA . PHE A 1 100 ? 0.497 13.649 9.954 1.00 91.81 100 PHE A CA 1
ATOM 804 C C . PHE A 1 100 ? 0.125 12.338 9.259 1.00 91.81 100 PHE A C 1
ATOM 806 O O . PHE A 1 100 ? 0.467 12.160 8.094 1.00 91.81 100 PHE A O 1
ATOM 813 N N . HIS A 1 101 ? -0.634 11.458 9.916 1.00 85.94 101 HIS A N 1
ATOM 814 C CA . HIS A 1 101 ? -1.156 10.251 9.276 1.00 85.94 101 HIS A CA 1
ATOM 815 C C . HIS A 1 101 ? -2.100 10.586 8.113 1.00 85.94 101 HIS A C 1
ATOM 817 O O . HIS A 1 101 ? -2.025 9.960 7.062 1.00 85.94 101 HIS A O 1
ATOM 823 N N . PHE A 1 102 ? -2.953 11.604 8.271 1.00 87.12 102 PHE A N 1
ATOM 824 C CA . PHE A 1 102 ? -3.843 12.052 7.200 1.00 87.12 102 PHE A CA 1
ATOM 825 C C . PHE A 1 102 ? -3.067 12.635 6.013 1.00 87.12 102 PHE A C 1
ATOM 827 O O . PHE A 1 102 ? -3.387 12.329 4.872 1.00 87.12 102 PHE A O 1
ATOM 834 N N . ILE A 1 103 ? -2.020 13.425 6.272 1.00 88.00 103 ILE A N 1
ATOM 835 C CA . ILE A 1 103 ? -1.142 13.959 5.218 1.00 88.00 103 ILE A CA 1
ATOM 836 C C . ILE A 1 103 ? -0.417 12.819 4.490 1.00 88.00 103 ILE A C 1
ATOM 838 O O . ILE A 1 103 ? -0.375 12.815 3.264 1.00 88.00 103 ILE A O 1
ATOM 842 N N . ALA A 1 104 ? 0.095 11.828 5.223 1.00 76.44 104 ALA A N 1
ATOM 843 C CA . ALA A 1 104 ? 0.738 10.653 4.636 1.00 76.44 104 ALA A CA 1
ATOM 844 C C . ALA A 1 104 ? -0.234 9.787 3.815 1.00 76.44 104 ALA A C 1
ATOM 846 O O . ALA A 1 104 ? 0.175 9.151 2.856 1.00 76.44 104 ALA A O 1
ATOM 847 N N . ALA A 1 105 ? -1.523 9.773 4.157 1.00 75.25 105 ALA A N 1
ATOM 848 C CA . ALA A 1 105 ? -2.533 9.056 3.383 1.00 75.25 105 ALA A CA 1
ATOM 849 C C . ALA A 1 105 ? -2.891 9.742 2.046 1.00 75.25 105 ALA A C 1
ATOM 851 O O . ALA A 1 105 ? -3.567 9.128 1.224 1.00 75.25 105 ALA A O 1
ATOM 852 N N . ILE A 1 106 ? -2.480 11.001 1.833 1.00 79.56 106 ILE A N 1
ATOM 853 C CA . ILE A 1 106 ? -2.686 11.738 0.573 1.00 79.56 106 ILE A CA 1
ATOM 854 C C . ILE A 1 106 ? -1.568 11.444 -0.449 1.00 79.56 106 ILE A C 1
ATOM 856 O O . ILE A 1 106 ? -1.803 11.619 -1.644 1.00 79.56 106 ILE A O 1
ATOM 860 N N . SER A 1 107 ? -0.372 11.034 0.001 1.00 45.69 107 SER A N 1
ATOM 861 C CA . SER A 1 107 ? 0.805 10.803 -0.857 1.00 45.69 107 SER A CA 1
ATOM 862 C C . SER A 1 107 ? 0.804 9.460 -1.572 1.00 45.69 107 SER A C 1
ATOM 864 O O . SER A 1 107 ? 0.442 8.465 -0.905 1.00 45.69 107 SER A O 1
#

Secondary structure (DSSP, 8-state):
-HHHHHHHHHHHHHTT---S--TTTTSTTSHHHHHHTGGG-TTHHHHHHHIIIIIHHHHHHHHHHHHHHHHHHHHHHH-------SS----SS-HHHHHHHHHHTT-

Mean predicted aligned error: 13.68 Å

Solvent-accessible surface area (backbone atoms only — not comparable to full-atom values): 6655 Å² total; per-residue (Å²): 109,75,66,60,53,52,53,54,55,53,56,57,54,57,78,68,64,81,64,92,82,54,93,61,62,92,38,70,74,25,76,72,41,35,64,74,50,35,84,77,31,93,57,70,53,28,59,51,50,49,42,59,74,71,41,46,66,57,52,51,52,49,49,52,52,49,53,54,48,51,54,50,48,47,41,72,75,75,42,84,86,83,74,84,77,91,60,85,88,75,72,94,58,55,74,67,58,51,51,53,51,53,56,58,70,73,106

pLDDT: mean 78.5, std 11.87, range [45.69, 96.12]